Protein AF-A0A4T0BLE4-F1 (afdb_monomer)

Secondary structure (DSSP, 8-state):
-HHHHHHHHHHHTT-GGGHHHHHHHHHHHHHHHTSHHHHHHHHHH-HHHH-SS-----HHHHHHHHHTHHHHHHHHHHH---HHHHH-HHHHHHHHHHHHHHHHHHHHHHHTT----HHHHHHHHHHHHTS---------

Organism: Aureobasidium pullulans (NCBI:txid5580)

pLDDT: mean 75.65, std 11.47, range [34.31, 89.31]

Radius of gyration: 25.59 Å; Cα contacts (8 Å, |Δi|>4): 72; chains: 1; bounding box: 54×40×66 Å

Solvent-accessible surface area (backbone atoms only — not comparable to full-atom values): 8422 Å² total; per-residue (Å²): 126,67,64,65,51,53,45,50,55,58,55,55,67,69,49,82,92,48,62,87,53,40,60,61,52,38,51,50,50,42,63,51,44,70,36,69,70,46,32,62,54,39,35,76,69,38,64,61,60,66,43,95,78,54,90,65,88,50,69,59,61,43,48,43,52,61,77,41,39,70,61,42,53,56,52,54,59,69,70,56,80,50,76,65,63,70,70,33,69,66,49,51,49,51,52,49,53,52,50,52,52,50,50,52,50,52,49,49,44,73,73,53,84,57,88,62,54,83,61,60,52,49,52,53,53,50,56,66,67,70,51,84,70,76,81,76,80,87,75,132

Mean predicted aligned error: 15.64 Å

Sequence (140 aa):
MQHHVCESLWTTLEDEDNEANHHDLAQTLISIIKQEDAFVLARLVIPKLRMKEPEVQNPFKQEIITQTMAQRTQALALETSQQSDFDNHLYRQEKEVFSESEMYRASLLLFRSAAFDGVEEQEILQWLANRPRKPTDKSR

Foldseek 3Di:
DLLVLLLVLVVVLVDPVPVVCNQVSLVVSLVQCVDLVSVVSSCVNDVQLQDPDRDDDRPSVVVSNVSCVVSSVVVVVVVPDDPVVCVDPVVVVVVVVVVVVVVVVLVCCVVDDDPDDPVNVVVSVVVVVPDPDDPPPPDD

Structure (mmCIF, N/CA/C/O backbone):
data_AF-A0A4T0BLE4-F1
#
_entry.id   AF-A0A4T0BLE4-F1
#
loop_
_atom_site.group_PDB
_atom_site.id
_atom_site.type_symbol
_atom_site.label_atom_id
_atom_site.label_alt_id
_atom_site.label_comp_id
_atom_site.label_asym_id
_atom_site.label_entity_id
_atom_site.label_seq_id
_atom_site.pdbx_PDB_ins_code
_atom_site.Cartn_x
_atom_site.Cartn_y
_atom_site.Cartn_z
_atom_site.occupancy
_atom_site.B_iso_or_equiv
_atom_site.auth_seq_id
_atom_site.auth_comp_id
_atom_site.auth_asym_id
_atom_site.auth_atom_id
_atom_site.pdbx_PDB_model_num
ATOM 1 N N . MET A 1 1 ? -3.845 -13.600 -6.527 1.00 48.59 1 MET A N 1
ATOM 2 C CA . MET A 1 1 ? -3.075 -14.106 -7.689 1.00 48.59 1 MET A CA 1
ATOM 3 C C . MET A 1 1 ? -2.159 -13.039 -8.301 1.00 48.59 1 MET A C 1
ATOM 5 O O . MET A 1 1 ? -1.069 -13.392 -8.711 1.00 48.59 1 MET A O 1
ATOM 9 N N . GLN A 1 2 ? -2.528 -11.749 -8.310 1.00 54.75 2 GLN A N 1
ATOM 10 C CA . GLN A 1 2 ? -1.728 -10.683 -8.946 1.00 54.75 2 GLN A CA 1
ATOM 11 C C . GLN A 1 2 ? -0.460 -10.244 -8.172 1.00 54.75 2 GLN A C 1
ATOM 13 O O . GLN A 1 2 ? 0.516 -9.851 -8.798 1.00 54.75 2 GLN A O 1
ATOM 18 N N . HIS A 1 3 ? -0.417 -10.367 -6.837 1.00 56.66 3 HIS A N 1
ATOM 19 C CA . HIS A 1 3 ? 0.733 -9.918 -6.024 1.00 56.66 3 HIS A CA 1
ATOM 20 C C . HIS A 1 3 ? 2.056 -10.629 -6.346 1.00 56.66 3 HIS A C 1
ATOM 22 O O . HIS A 1 3 ? 3.071 -9.965 -6.538 1.00 56.66 3 HIS A O 1
ATOM 28 N N . HIS A 1 4 ? 2.031 -11.961 -6.465 1.00 64.12 4 HIS A N 1
ATOM 29 C CA . HIS A 1 4 ? 3.220 -12.751 -6.809 1.00 64.12 4 HIS A CA 1
ATOM 30 C C . HIS A 1 4 ? 3.762 -12.426 -8.203 1.00 64.12 4 HIS A C 1
ATOM 32 O O . HIS A 1 4 ? 4.958 -12.548 -8.439 1.00 64.12 4 HIS A O 1
ATOM 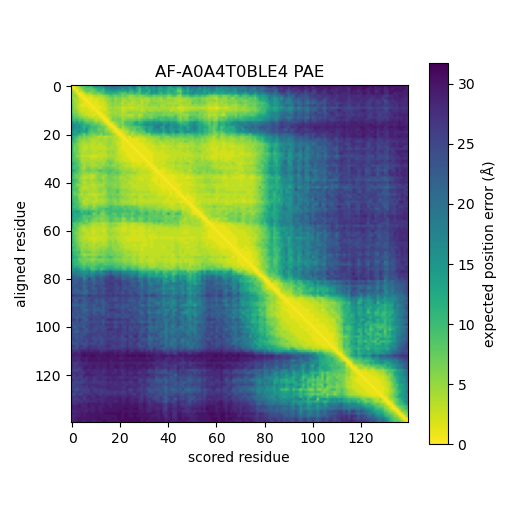38 N N . VAL A 1 5 ? 2.893 -11.988 -9.118 1.00 75.50 5 VAL A N 1
ATOM 39 C CA . VAL A 1 5 ? 3.282 -11.648 -10.488 1.00 75.50 5 VAL A CA 1
ATOM 40 C C . VAL A 1 5 ? 4.069 -10.339 -10.504 1.00 75.50 5 VAL A C 1
ATOM 42 O O . VAL A 1 5 ? 5.125 -10.287 -11.118 1.00 75.50 5 VAL A O 1
ATOM 45 N N . CYS A 1 6 ? 3.623 -9.305 -9.786 1.00 76.31 6 CYS A N 1
ATOM 46 C CA . CYS A 1 6 ? 4.330 -8.019 -9.753 1.00 76.31 6 CYS A CA 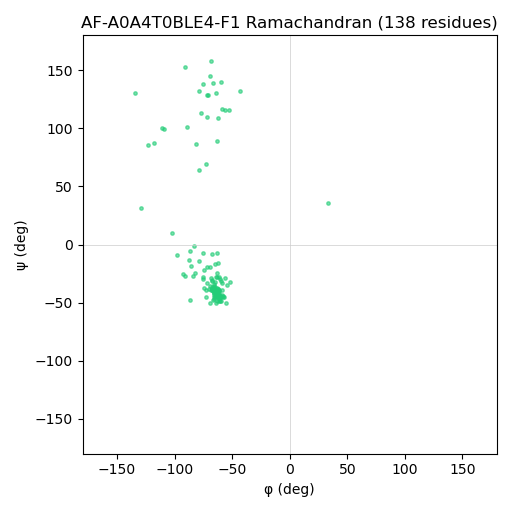1
ATOM 47 C C . CYS A 1 6 ? 5.709 -8.117 -9.086 1.00 76.31 6 CYS A C 1
ATOM 49 O O . CYS A 1 6 ? 6.668 -7.537 -9.587 1.00 76.31 6 CYS A O 1
ATOM 51 N N . GLU A 1 7 ? 5.813 -8.852 -7.977 1.00 79.88 7 GLU A N 1
ATOM 52 C CA . GLU A 1 7 ? 7.090 -9.073 -7.290 1.00 79.88 7 GLU A CA 1
ATOM 53 C C . GLU A 1 7 ? 8.051 -9.893 -8.157 1.00 79.88 7 GLU A C 1
ATOM 55 O O . GLU A 1 7 ? 9.190 -9.478 -8.353 1.00 79.88 7 GLU A O 1
ATOM 60 N N . SER A 1 8 ? 7.572 -10.992 -8.752 1.00 81.31 8 SER A N 1
ATOM 61 C CA . SER A 1 8 ? 8.383 -11.828 -9.640 1.00 81.31 8 SER A CA 1
ATOM 62 C C . SER A 1 8 ? 8.847 -11.070 -10.880 1.00 81.31 8 SER A C 1
ATOM 64 O O . SER A 1 8 ? 10.012 -11.159 -11.236 1.00 81.31 8 SER A O 1
ATOM 66 N N . LEU A 1 9 ? 7.972 -10.302 -11.536 1.00 81.94 9 LEU A N 1
ATOM 67 C CA . LEU A 1 9 ? 8.361 -9.500 -12.700 1.00 81.94 9 LEU A CA 1
ATOM 68 C C . LEU A 1 9 ? 9.390 -8.431 -12.318 1.00 81.94 9 LEU A C 1
ATOM 70 O O . LEU A 1 9 ? 10.319 -8.163 -13.075 1.00 81.94 9 LEU A O 1
ATOM 74 N N . TRP A 1 10 ? 9.250 -7.831 -11.134 1.00 84.12 10 TRP A N 1
ATOM 75 C CA . TRP A 1 10 ? 10.196 -6.836 -10.644 1.00 84.12 10 TRP A CA 1
ATOM 76 C C . TRP A 1 10 ? 11.572 -7.430 -10.330 1.00 84.12 10 TRP A C 1
ATOM 78 O O . TRP A 1 10 ? 12.577 -6.771 -10.598 1.00 84.12 10 TRP A O 1
ATOM 88 N N . THR A 1 11 ? 11.648 -8.637 -9.767 1.00 83.88 11 THR A N 1
ATOM 89 C CA . THR A 1 11 ? 12.927 -9.305 -9.478 1.00 83.88 11 THR A CA 1
ATOM 90 C C . THR A 1 11 ? 13.586 -9.853 -10.738 1.00 83.88 11 THR A C 1
ATOM 92 O O . THR A 1 11 ? 14.792 -9.703 -10.882 1.00 83.88 11 THR A O 1
ATOM 95 N N . THR A 1 12 ? 12.820 -10.385 -11.698 1.00 83.06 12 THR A N 1
ATOM 96 C CA . THR A 1 12 ? 13.366 -10.857 -12.985 1.00 83.06 12 THR A CA 1
ATOM 97 C C . THR A 1 12 ? 14.061 -9.742 -13.764 1.00 83.06 12 THR A C 1
ATOM 99 O O . THR A 1 12 ? 15.058 -9.994 -14.422 1.00 83.06 12 THR A O 1
ATOM 102 N N . LEU A 1 13 ? 13.608 -8.493 -13.630 1.00 80.06 13 LEU A N 1
ATOM 103 C CA . LEU A 1 13 ? 14.276 -7.342 -14.245 1.00 80.06 13 LEU A CA 1
ATOM 104 C C . LEU A 1 13 ? 15.662 -7.025 -13.645 1.00 80.06 13 LEU A C 1
ATOM 106 O O . LEU A 1 13 ? 16.325 -6.136 -14.164 1.00 80.06 13 LEU A O 1
ATOM 110 N N . GLU A 1 14 ? 16.090 -7.667 -12.550 1.00 79.38 14 GLU A N 1
ATOM 111 C CA . GLU A 1 14 ? 17.453 -7.533 -11.992 1.00 79.38 14 GLU A CA 1
ATOM 112 C C . GLU A 1 14 ? 18.455 -8.510 -12.613 1.00 79.38 14 GLU A C 1
ATOM 114 O O . GLU A 1 14 ? 19.652 -8.336 -12.414 1.00 79.38 14 GLU A O 1
ATOM 119 N N . ASP A 1 15 ? 17.977 -9.515 -13.347 1.00 76.94 15 ASP A N 1
ATOM 120 C CA . ASP A 1 15 ? 18.793 -10.619 -13.840 1.00 76.94 15 ASP A CA 1
ATOM 121 C C . ASP A 1 15 ? 19.402 -10.278 -15.211 1.00 76.94 15 ASP A C 1
ATOM 123 O O . ASP A 1 15 ? 18.722 -10.315 -16.235 1.00 76.94 15 ASP A O 1
ATOM 127 N N . GLU A 1 16 ? 20.680 -9.889 -15.244 1.00 66.19 16 GLU A N 1
ATOM 128 C CA . GLU A 1 16 ? 21.367 -9.358 -16.440 1.00 66.19 16 GLU A CA 1
ATOM 129 C C . GLU A 1 16 ? 21.450 -10.359 -17.614 1.00 66.19 16 GLU A C 1
ATOM 131 O O . GLU A 1 16 ? 21.645 -9.957 -18.759 1.00 66.19 16 GLU A O 1
ATOM 136 N N . ASP A 1 17 ? 21.218 -11.651 -17.372 1.00 66.06 17 ASP A N 1
ATOM 137 C CA . ASP A 1 17 ? 21.336 -12.708 -18.384 1.00 66.06 17 ASP A CA 1
ATOM 138 C C . ASP A 1 17 ? 20.169 -12.749 -19.405 1.00 66.06 17 ASP A C 1
ATOM 140 O O . ASP A 1 17 ? 20.237 -13.491 -20.388 1.00 66.06 17 ASP A O 1
ATOM 144 N N . ASN A 1 18 ? 19.094 -11.961 -19.219 1.00 65.88 18 ASN A N 1
ATOM 145 C CA . ASN A 1 18 ? 17.853 -12.037 -20.018 1.00 65.88 18 ASN A CA 1
ATOM 146 C C . ASN A 1 18 ? 17.354 -10.696 -20.608 1.00 65.88 18 ASN A C 1
ATOM 148 O O . ASN A 1 18 ? 16.153 -10.510 -20.843 1.00 65.88 18 ASN A O 1
ATOM 152 N N . GLU A 1 19 ? 18.267 -9.776 -20.938 1.00 64.69 19 GLU A N 1
ATOM 153 C CA . GLU A 1 19 ? 17.940 -8.420 -21.425 1.00 64.69 19 GLU A CA 1
ATOM 154 C C . GLU A 1 19 ? 16.960 -8.361 -22.610 1.00 64.69 19 GLU A C 1
ATOM 156 O O . GLU A 1 19 ? 16.148 -7.437 -22.690 1.00 64.69 19 GLU A O 1
ATOM 161 N N . ALA A 1 20 ? 16.973 -9.354 -23.507 1.00 67.31 20 ALA A N 1
ATOM 162 C CA . ALA A 1 20 ? 16.100 -9.383 -24.685 1.00 67.31 20 ALA A CA 1
ATOM 163 C C . ALA A 1 20 ? 14.598 -9.393 -24.335 1.00 67.31 20 ALA A C 1
ATOM 165 O O . ALA A 1 20 ? 13.795 -8.845 -25.086 1.00 67.31 20 ALA A O 1
ATOM 166 N N . ASN A 1 21 ? 14.221 -9.963 -23.186 1.00 78.12 21 ASN A N 1
ATOM 167 C CA . ASN A 1 21 ? 12.826 -10.039 -22.741 1.00 78.12 21 ASN A CA 1
ATOM 168 C C . ASN A 1 21 ? 12.459 -8.933 -21.736 1.00 78.12 21 ASN A C 1
ATOM 170 O O . ASN A 1 21 ? 11.285 -8.760 -21.407 1.00 78.12 21 ASN A O 1
ATOM 174 N N . HIS A 1 22 ? 13.434 -8.166 -21.237 1.00 82.06 22 HIS A N 1
ATOM 175 C CA . HIS A 1 22 ? 13.199 -7.157 -20.200 1.00 82.06 22 HIS A CA 1
ATOM 176 C C . HIS A 1 22 ? 12.304 -6.015 -20.665 1.00 82.06 22 HIS A C 1
ATOM 178 O O . HIS A 1 22 ? 11.518 -5.500 -19.871 1.00 82.06 22 HIS A O 1
ATOM 184 N N . HIS A 1 23 ? 12.368 -5.652 -21.946 1.00 82.38 23 HIS A N 1
ATOM 185 C CA . HIS A 1 23 ? 11.498 -4.618 -22.494 1.00 82.38 23 HIS A CA 1
ATOM 186 C C . HIS A 1 23 ? 10.020 -5.036 -22.444 1.00 82.38 23 HIS A C 1
ATOM 188 O O . HIS A 1 23 ? 9.194 -4.308 -21.892 1.00 82.38 23 HIS A O 1
ATOM 194 N N . ASP A 1 24 ? 9.691 -6.235 -22.927 1.00 84.88 24 ASP A N 1
ATOM 195 C CA . ASP A 1 24 ? 8.315 -6.745 -22.941 1.00 84.88 24 ASP A CA 1
ATOM 196 C C . ASP A 1 24 ? 7.774 -6.971 -21.523 1.00 84.88 24 ASP A C 1
ATOM 198 O O . ASP A 1 24 ? 6.614 -6.662 -21.229 1.00 84.88 24 ASP A O 1
ATOM 202 N N . LEU A 1 25 ? 8.624 -7.449 -20.606 1.00 84.50 25 LEU A N 1
ATOM 203 C CA . LEU A 1 25 ? 8.273 -7.608 -19.193 1.00 84.50 25 LEU A CA 1
ATOM 204 C C . LEU A 1 25 ? 8.022 -6.255 -18.518 1.00 84.50 25 LEU A C 1
ATOM 206 O O . LEU A 1 25 ? 7.046 -6.117 -17.777 1.00 84.50 25 LEU A O 1
ATOM 210 N N . ALA A 1 26 ? 8.845 -5.243 -18.804 1.00 84.94 26 ALA A N 1
ATOM 211 C CA . ALA A 1 26 ? 8.650 -3.893 -18.291 1.00 84.94 26 ALA A CA 1
ATOM 212 C C . ALA A 1 26 ? 7.355 -3.271 -18.824 1.00 84.94 26 ALA A C 1
ATOM 214 O O . ALA A 1 26 ? 6.573 -2.745 -18.033 1.00 84.94 26 ALA A O 1
ATOM 215 N N . GLN A 1 27 ? 7.062 -3.396 -20.123 1.00 87.88 27 GLN A N 1
ATOM 216 C CA . GLN A 1 27 ? 5.801 -2.908 -20.697 1.00 87.88 27 GLN A CA 1
ATOM 217 C C . GLN A 1 27 ? 4.585 -3.631 -20.112 1.00 87.88 27 GLN A C 1
ATOM 219 O O . GLN A 1 27 ? 3.582 -2.995 -19.773 1.00 87.88 27 GLN A O 1
ATOM 224 N N . THR A 1 28 ? 4.684 -4.947 -19.919 1.00 86.44 28 THR A N 1
ATOM 225 C CA . THR A 1 28 ? 3.631 -5.739 -19.272 1.00 86.44 2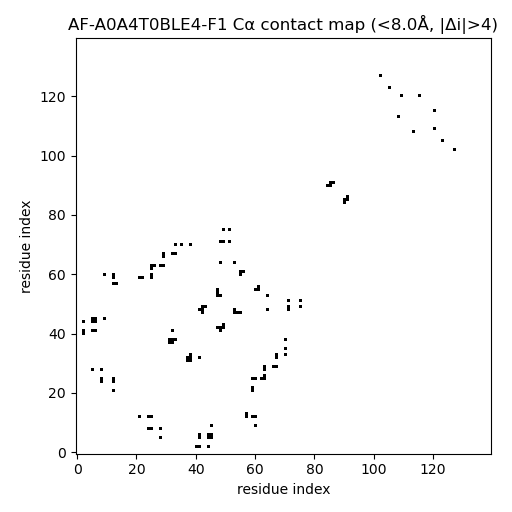8 THR A CA 1
ATOM 226 C C . THR A 1 28 ? 3.388 -5.240 -17.852 1.00 86.44 28 THR A C 1
ATOM 228 O O . THR A 1 28 ? 2.250 -4.946 -17.481 1.00 86.44 28 THR A O 1
ATOM 231 N N . LEU A 1 29 ? 4.454 -5.055 -17.074 1.00 85.75 29 LEU A N 1
ATOM 232 C CA . LEU A 1 29 ? 4.363 -4.564 -15.707 1.00 85.75 29 LEU A CA 1
ATOM 233 C C . LEU A 1 29 ? 3.793 -3.136 -15.653 1.00 85.75 29 LEU A C 1
ATOM 235 O O . LEU A 1 29 ? 2.914 -2.863 -14.840 1.00 85.75 29 LEU A O 1
ATOM 239 N N . ILE A 1 30 ? 4.193 -2.248 -16.567 1.00 88.88 30 ILE A N 1
ATOM 240 C CA . ILE A 1 30 ? 3.623 -0.898 -16.705 1.00 88.88 30 ILE A CA 1
ATOM 241 C C . ILE A 1 30 ? 2.124 -0.967 -17.002 1.00 88.88 30 ILE A C 1
ATOM 243 O O . ILE A 1 30 ? 1.348 -0.237 -16.390 1.00 88.88 30 ILE A O 1
ATOM 247 N N . SER A 1 31 ? 1.700 -1.835 -17.921 1.00 88.19 31 SER A N 1
ATOM 248 C CA . SER A 1 31 ? 0.287 -1.961 -18.296 1.00 88.19 31 SER A CA 1
ATOM 249 C C . SER A 1 31 ? -0.591 -2.402 -17.121 1.00 88.19 31 SER A C 1
ATOM 251 O O . SER A 1 31 ? -1.681 -1.863 -16.934 1.00 88.19 31 SER A O 1
ATOM 253 N N . ILE A 1 32 ? -0.081 -3.314 -16.285 1.00 85.81 32 ILE A N 1
ATOM 254 C CA . ILE A 1 32 ? -0.758 -3.791 -15.076 1.00 85.81 32 ILE A CA 1
ATOM 255 C C . ILE A 1 32 ? -0.811 -2.668 -14.039 1.00 85.81 32 ILE A C 1
ATOM 257 O O . ILE A 1 32 ? -1.876 -2.347 -13.522 1.00 85.81 32 ILE A O 1
ATOM 261 N N . ILE A 1 33 ? 0.328 -2.033 -13.761 1.00 87.31 33 ILE A N 1
ATOM 262 C CA . ILE A 1 33 ? 0.462 -1.025 -12.704 1.00 87.31 33 ILE A CA 1
ATOM 263 C C . ILE A 1 33 ? -0.245 0.294 -13.072 1.00 87.31 33 ILE A C 1
ATOM 265 O O . ILE A 1 33 ? -0.599 1.065 -12.187 1.00 87.31 33 ILE A O 1
ATOM 269 N N . LYS A 1 34 ? -0.538 0.554 -14.352 1.00 85.44 34 LYS A N 1
ATOM 270 C CA . LYS A 1 34 ? -1.366 1.698 -14.781 1.00 85.44 34 LYS A CA 1
ATOM 271 C C . LYS A 1 34 ? -2.825 1.622 -14.308 1.00 85.44 34 LYS A C 1
ATOM 273 O O . LYS A 1 34 ? -3.509 2.643 -14.311 1.00 85.44 34 LYS A O 1
ATOM 278 N N . GLN A 1 35 ? -3.308 0.457 -13.876 1.00 86.31 35 GLN A N 1
ATOM 279 C CA . GLN A 1 35 ? -4.611 0.342 -13.219 1.00 86.31 35 GLN A CA 1
ATOM 280 C C . GLN A 1 35 ? -4.500 0.780 -11.752 1.00 86.31 35 GLN A C 1
ATOM 282 O O . GLN A 1 35 ? -3.593 0.347 -11.046 1.00 86.31 35 GLN A O 1
ATOM 287 N N . GLU A 1 36 ? -5.414 1.632 -11.281 1.00 81.44 36 GLU A N 1
ATOM 288 C CA . GLU A 1 36 ? -5.334 2.252 -9.947 1.00 81.44 36 GLU A CA 1
ATOM 289 C C . GLU A 1 36 ? -5.332 1.215 -8.810 1.00 81.44 36 GLU A C 1
ATOM 291 O O . GLU A 1 36 ? -4.445 1.236 -7.954 1.00 81.44 36 GLU A O 1
ATOM 296 N N . ASP A 1 37 ? -6.232 0.230 -8.861 1.00 83.38 37 ASP A N 1
ATOM 297 C CA . ASP A 1 37 ? -6.286 -0.852 -7.869 1.00 83.38 37 ASP A CA 1
ATOM 298 C C . ASP A 1 37 ? -5.007 -1.701 -7.882 1.00 83.38 37 ASP A C 1
ATOM 300 O O . ASP A 1 37 ? -4.420 -2.006 -6.840 1.00 83.38 37 ASP A O 1
ATOM 304 N N . ALA A 1 38 ? -4.517 -2.042 -9.077 1.00 85.00 38 ALA A N 1
ATOM 305 C CA . ALA A 1 38 ? -3.294 -2.819 -9.236 1.00 85.00 38 ALA A CA 1
ATOM 306 C C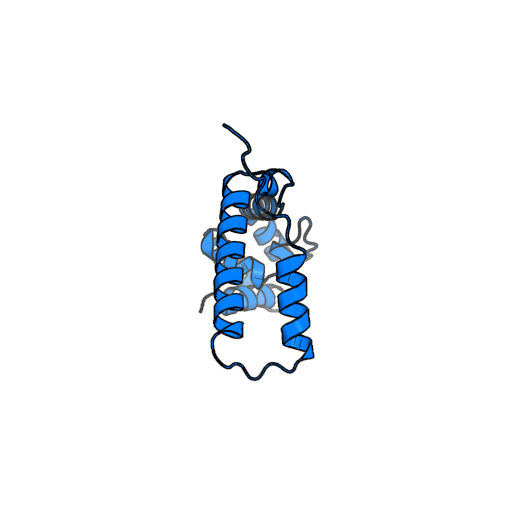 . ALA A 1 38 ? -2.061 -2.045 -8.747 1.00 85.00 38 ALA A C 1
ATOM 308 O O . ALA A 1 38 ? -1.156 -2.644 -8.168 1.00 85.00 38 ALA A O 1
ATOM 309 N N . PHE A 1 39 ? -2.039 -0.719 -8.911 1.00 86.38 39 PHE A N 1
ATOM 310 C CA . PHE A 1 39 ? -0.993 0.155 -8.386 1.00 86.38 39 PHE A CA 1
ATOM 311 C C . PHE A 1 39 ? -0.936 0.119 -6.852 1.00 86.38 39 PHE A C 1
ATOM 313 O O . PHE A 1 39 ? 0.144 0.008 -6.261 1.00 86.38 39 PHE A O 1
ATOM 320 N N . VAL A 1 40 ? -2.096 0.188 -6.187 1.00 83.81 40 VAL A N 1
ATOM 321 C CA . VAL A 1 40 ? -2.196 0.089 -4.720 1.00 83.81 40 VAL A CA 1
ATOM 322 C C . VAL A 1 40 ? -1.691 -1.268 -4.232 1.00 83.81 40 VAL A C 1
ATOM 324 O O . VAL A 1 40 ? -0.969 -1.337 -3.243 1.00 83.81 40 VAL A O 1
ATOM 327 N N . LEU A 1 41 ? -1.989 -2.351 -4.943 1.00 84.75 41 LEU A N 1
ATOM 328 C CA . LEU A 1 41 ? -1.488 -3.677 -4.580 1.00 84.75 41 LEU A CA 1
ATOM 329 C C . LEU A 1 41 ? 0.012 -3.835 -4.871 1.00 84.75 41 LEU A C 1
ATOM 331 O O . LEU A 1 41 ? 0.742 -4.413 -4.063 1.00 84.75 41 LEU A O 1
ATOM 335 N N . ALA A 1 42 ? 0.494 -3.291 -5.990 1.00 86.00 42 ALA A N 1
ATOM 336 C CA . ALA A 1 42 ? 1.893 -3.363 -6.399 1.00 86.00 42 ALA A CA 1
ATOM 337 C C . ALA A 1 42 ? 2.816 -2.596 -5.444 1.00 86.00 42 ALA A C 1
ATOM 339 O O . ALA A 1 42 ? 3.904 -3.079 -5.131 1.00 86.00 42 ALA A O 1
ATOM 340 N N . ARG A 1 43 ? 2.391 -1.439 -4.912 1.00 86.56 43 ARG A N 1
ATOM 341 C CA . ARG A 1 43 ? 3.223 -0.674 -3.965 1.00 86.56 43 ARG A CA 1
ATOM 342 C C . ARG A 1 43 ? 3.481 -1.427 -2.658 1.00 86.56 43 ARG A C 1
ATOM 344 O O . ARG A 1 43 ? 4.505 -1.193 -2.019 1.00 86.56 43 ARG A O 1
ATOM 351 N N . LEU A 1 44 ? 2.576 -2.323 -2.251 1.00 83.44 44 LEU A N 1
ATOM 352 C CA . LEU A 1 44 ? 2.752 -3.124 -1.036 1.00 83.44 44 LEU A CA 1
ATOM 353 C C . LEU A 1 44 ? 3.946 -4.072 -1.181 1.00 83.44 44 LEU A C 1
ATOM 355 O O . LEU A 1 44 ? 4.749 -4.188 -0.256 1.00 83.44 44 LEU A O 1
ATOM 359 N N . VAL A 1 45 ? 4.097 -4.674 -2.363 1.00 84.62 45 VAL A N 1
ATOM 360 C CA . VAL A 1 45 ? 5.137 -5.670 -2.660 1.00 84.62 45 VAL A CA 1
ATOM 361 C C . VAL A 1 45 ? 6.414 -5.073 -3.258 1.00 84.62 45 VAL A C 1
ATOM 363 O O . VAL A 1 45 ? 7.482 -5.630 -3.051 1.00 84.62 45 VAL A O 1
ATOM 366 N N . ILE A 1 46 ? 6.351 -3.917 -3.931 1.00 86.75 46 ILE A N 1
ATOM 367 C CA . ILE A 1 46 ? 7.522 -3.229 -4.503 1.00 86.75 46 ILE A CA 1
ATOM 368 C C . ILE A 1 46 ? 7.805 -1.947 -3.700 1.00 86.75 46 ILE A C 1
ATOM 370 O O . ILE A 1 46 ? 7.183 -0.907 -3.948 1.00 86.75 46 ILE A O 1
ATOM 374 N N . PRO A 1 47 ? 8.775 -1.955 -2.760 1.00 83.94 47 PRO A N 1
ATOM 375 C CA . PRO A 1 47 ? 9.065 -0.802 -1.903 1.00 83.94 47 PRO A CA 1
ATOM 376 C C . PRO A 1 47 ? 9.451 0.460 -2.679 1.00 83.94 47 PRO A C 1
ATOM 378 O O . PRO A 1 47 ? 9.098 1.567 -2.280 1.00 83.94 47 PRO A O 1
ATOM 381 N N . LYS A 1 48 ? 10.124 0.307 -3.826 1.00 86.06 48 LYS A N 1
ATOM 382 C CA . LYS A 1 48 ? 10.556 1.430 -4.673 1.00 86.06 48 LYS A CA 1
ATOM 383 C C . LYS A 1 48 ? 9.380 2.244 -5.2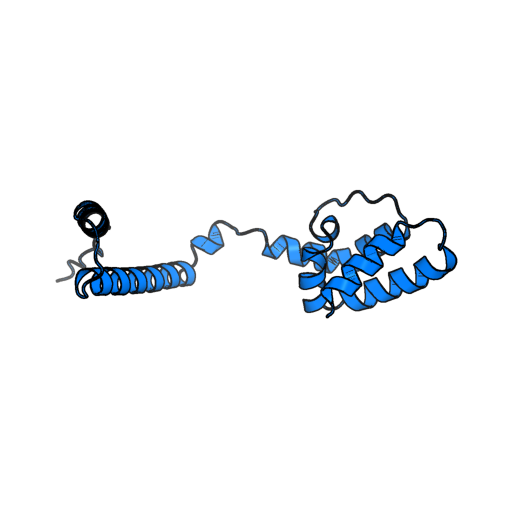30 1.00 86.06 48 LYS A C 1
ATOM 385 O O . LYS A 1 48 ? 9.543 3.431 -5.480 1.00 86.06 48 LYS A O 1
ATOM 390 N N . LEU A 1 49 ? 8.181 1.671 -5.353 1.00 84.75 49 LEU A N 1
ATOM 391 C CA . LEU A 1 49 ? 7.000 2.431 -5.781 1.00 84.75 49 LEU A CA 1
ATOM 392 C C . LEU A 1 49 ? 6.449 3.347 -4.676 1.00 84.75 49 LEU A C 1
ATOM 394 O O . LEU A 1 49 ? 5.793 4.336 -4.994 1.00 84.75 49 LEU A O 1
ATOM 398 N N . ARG A 1 50 ? 6.749 3.062 -3.400 1.00 83.19 50 ARG A N 1
ATOM 399 C CA . ARG A 1 50 ? 6.335 3.873 -2.238 1.00 83.19 50 ARG A CA 1
ATOM 400 C C . ARG A 1 50 ? 7.259 5.053 -1.958 1.00 83.19 50 ARG A C 1
ATOM 402 O O . ARG A 1 50 ? 6.840 6.039 -1.367 1.00 83.19 50 ARG A O 1
ATOM 409 N N . MET A 1 51 ? 8.532 4.954 -2.332 1.00 81.25 51 MET A N 1
ATOM 410 C CA . MET A 1 51 ? 9.511 6.001 -2.028 1.00 81.25 51 MET A CA 1
ATOM 411 C C . MET A 1 51 ? 9.216 7.254 -2.848 1.00 81.25 51 MET A C 1
ATOM 413 O O . MET A 1 51 ? 8.822 7.138 -4.001 1.00 81.25 51 MET A O 1
ATOM 417 N N . LYS A 1 52 ? 9.446 8.450 -2.296 1.00 73.94 52 LYS A N 1
ATOM 418 C CA . LYS A 1 52 ? 9.357 9.709 -3.057 1.00 73.94 52 LYS A CA 1
ATOM 419 C C . LYS A 1 52 ? 10.450 9.777 -4.130 1.00 73.94 52 LYS A C 1
ATOM 421 O O . LYS A 1 52 ? 10.165 10.060 -5.292 1.00 73.94 52 LYS A O 1
ATOM 426 N N . GLU A 1 53 ? 11.663 9.390 -3.748 1.00 78.69 53 GLU A N 1
ATOM 427 C CA . GLU A 1 53 ? 12.859 9.349 -4.593 1.00 78.69 53 GLU A CA 1
ATOM 428 C C . GLU A 1 53 ? 13.430 7.922 -4.601 1.00 78.69 53 GLU A C 1
ATOM 430 O O . GLU A 1 53 ? 14.251 7.560 -3.758 1.00 78.69 53 GLU A O 1
ATOM 435 N N . PRO A 1 54 ? 12.931 7.044 -5.483 1.00 80.94 54 PRO A N 1
ATOM 436 C CA . PRO A 1 54 ? 13.431 5.687 -5.578 1.00 80.94 54 PRO A CA 1
ATOM 437 C C . PRO A 1 54 ? 14.759 5.663 -6.325 1.00 80.94 54 PRO A C 1
ATOM 439 O O . PRO A 1 54 ? 14.812 5.874 -7.533 1.00 80.94 54 PRO A O 1
ATOM 442 N N . GLU A 1 55 ? 15.830 5.326 -5.617 1.00 81.88 55 GLU A N 1
ATOM 443 C CA . GLU A 1 55 ? 17.106 5.013 -6.257 1.00 81.88 55 GLU A CA 1
ATOM 444 C C . GLU A 1 55 ? 17.015 3.658 -6.953 1.00 81.88 55 GLU A C 1
ATOM 446 O O . GLU A 1 55 ? 16.930 2.616 -6.292 1.00 81.88 55 GLU A O 1
ATOM 451 N N . VAL A 1 56 ? 17.011 3.660 -8.283 1.00 83.31 56 VAL A N 1
ATOM 452 C CA . VAL A 1 56 ? 17.087 2.439 -9.084 1.00 83.31 56 VAL A CA 1
ATOM 453 C C . VAL A 1 56 ? 18.090 2.635 -10.209 1.00 83.31 56 VAL A C 1
ATOM 455 O O . VAL A 1 56 ? 18.042 3.645 -10.902 1.00 83.31 56 VAL A O 1
ATOM 458 N N . GLN A 1 57 ? 19.006 1.680 -10.365 1.00 82.38 57 GLN A N 1
ATOM 459 C CA . GLN A 1 57 ? 20.084 1.734 -11.360 1.00 82.38 57 GLN A CA 1
ATOM 460 C C . GLN A 1 57 ? 19.689 1.076 -12.689 1.00 82.38 57 GLN A C 1
ATOM 462 O O . GLN A 1 57 ? 20.182 1.465 -13.740 1.00 82.38 57 GLN A O 1
ATOM 467 N N . ASN A 1 58 ? 18.765 0.112 -12.651 1.00 84.56 58 ASN A N 1
ATOM 468 C CA . ASN A 1 58 ? 18.305 -0.601 -13.837 1.00 84.56 58 ASN A CA 1
ATOM 469 C C . ASN A 1 58 ? 17.413 0.297 -14.730 1.00 84.56 58 ASN A C 1
ATOM 471 O O . ASN A 1 58 ? 16.428 0.852 -14.222 1.00 84.56 58 ASN A O 1
ATOM 475 N N . PRO A 1 59 ? 17.699 0.407 -16.042 1.00 85.12 59 PRO A N 1
ATOM 476 C CA . PRO A 1 59 ? 16.998 1.323 -16.945 1.00 85.12 59 PRO A CA 1
ATOM 477 C C . PRO A 1 59 ? 15.516 0.969 -17.139 1.00 85.12 59 PRO A C 1
ATOM 479 O O . PRO A 1 59 ? 14.672 1.862 -17.188 1.00 85.12 59 PRO A O 1
ATOM 482 N N . PHE A 1 60 ? 15.158 -0.317 -17.160 1.00 86.69 60 PHE A N 1
ATOM 483 C CA . PHE A 1 60 ? 13.766 -0.759 -17.306 1.00 86.69 60 PHE A CA 1
ATOM 484 C C . PHE A 1 60 ? 12.942 -0.452 -16.055 1.00 86.69 60 PHE A C 1
ATOM 486 O O . PHE A 1 60 ? 11.795 -0.010 -16.128 1.00 86.69 60 PHE A O 1
ATOM 493 N N . LYS A 1 61 ? 13.542 -0.614 -14.873 1.00 88.00 61 LYS A N 1
ATOM 494 C CA . LYS A 1 61 ? 12.903 -0.217 -13.614 1.00 88.00 61 LYS A CA 1
ATOM 495 C C . LYS A 1 61 ? 12.751 1.299 -13.499 1.00 88.00 61 LYS A C 1
ATOM 497 O O . LYS A 1 61 ? 11.728 1.763 -12.992 1.00 88.00 61 LYS A O 1
ATOM 502 N N . GLN A 1 62 ? 13.726 2.072 -13.984 1.00 87.88 62 GLN A N 1
ATOM 503 C CA . GLN A 1 62 ? 13.597 3.528 -14.100 1.00 87.88 62 GLN A CA 1
ATOM 504 C C . GLN A 1 62 ? 12.454 3.919 -15.043 1.00 87.88 62 GLN A C 1
ATOM 506 O O . GLN A 1 62 ? 11.698 4.842 -14.732 1.00 87.88 62 GLN A O 1
ATOM 511 N N . GLU A 1 63 ? 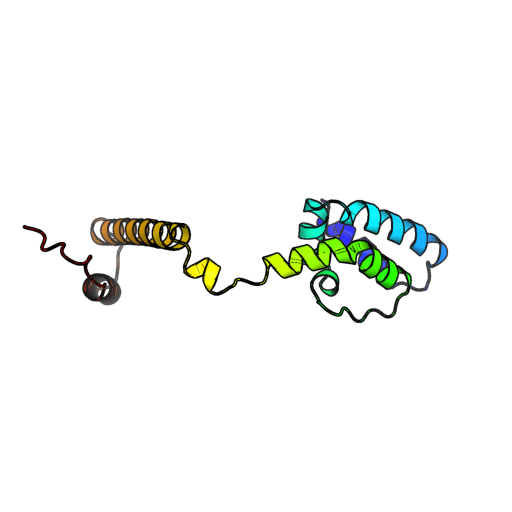12.275 3.198 -16.151 1.00 88.38 63 GLU A N 1
ATOM 512 C CA . GLU A 1 63 ? 11.149 3.409 -17.061 1.00 88.38 63 GLU A CA 1
ATOM 513 C C . GLU A 1 63 ? 9.806 3.167 -16.355 1.00 88.38 63 GLU A C 1
ATOM 515 O O . GLU A 1 63 ? 8.931 4.035 -16.388 1.00 88.38 63 GLU A O 1
ATOM 520 N N . ILE A 1 64 ? 9.663 2.048 -15.634 1.00 88.94 64 ILE A N 1
ATOM 521 C CA . ILE A 1 64 ? 8.456 1.737 -14.848 1.00 88.94 64 ILE A CA 1
ATOM 522 C C . ILE A 1 64 ? 8.159 2.849 -13.831 1.00 88.94 64 ILE A C 1
ATOM 524 O O . ILE A 1 64 ? 7.020 3.303 -13.707 1.00 88.94 64 ILE A O 1
ATOM 528 N N . ILE A 1 65 ? 9.179 3.321 -13.114 1.00 89.12 65 ILE A N 1
ATOM 529 C CA . ILE A 1 65 ? 9.053 4.386 -12.109 1.00 89.12 65 ILE A CA 1
ATOM 530 C C . ILE A 1 65 ? 8.623 5.711 -12.741 1.00 89.12 65 ILE A C 1
ATOM 532 O O . ILE A 1 65 ? 7.784 6.416 -12.174 1.00 89.12 65 ILE A O 1
ATOM 536 N N . THR A 1 66 ? 9.184 6.042 -13.903 1.00 88.56 66 THR A N 1
ATOM 537 C CA . THR A 1 66 ? 8.859 7.261 -14.654 1.00 88.56 66 THR A CA 1
ATOM 538 C C . THR A 1 66 ? 7.422 7.213 -15.168 1.00 88.56 66 THR A C 1
ATOM 540 O O . THR A 1 66 ? 6.651 8.146 -14.950 1.00 88.56 66 THR A O 1
ATOM 543 N N . GLN A 1 67 ? 7.017 6.100 -15.784 1.00 89.31 67 GLN A N 1
ATOM 544 C CA . GLN A 1 67 ? 5.675 5.950 -16.353 1.00 89.31 67 GLN A CA 1
ATOM 545 C C . GLN A 1 67 ? 4.560 5.863 -15.298 1.00 89.31 67 GLN A C 1
ATOM 547 O O . GLN A 1 67 ? 3.400 6.118 -15.618 1.00 89.31 67 GLN A O 1
ATOM 552 N N . THR A 1 68 ? 4.894 5.544 -14.046 1.00 87.75 68 THR A N 1
ATOM 553 C CA . THR A 1 68 ? 3.943 5.461 -12.921 1.00 87.75 68 THR A CA 1
ATOM 554 C C . THR A 1 68 ? 3.997 6.680 -11.994 1.00 87.75 68 THR A C 1
ATOM 556 O O . THR A 1 68 ? 3.370 6.696 -10.933 1.00 87.75 68 THR A O 1
ATOM 559 N N . MET A 1 69 ? 4.715 7.739 -12.387 1.00 87.38 69 MET A N 1
ATOM 560 C CA . MET A 1 69 ? 4.937 8.920 -11.549 1.00 87.38 69 MET A CA 1
ATOM 561 C C . MET A 1 69 ? 3.635 9.606 -11.117 1.00 87.38 69 MET A C 1
ATOM 563 O O . MET A 1 69 ? 3.493 9.930 -9.943 1.00 87.38 69 MET A O 1
ATOM 567 N N . ALA A 1 70 ? 2.662 9.775 -12.019 1.00 85.31 70 ALA A N 1
ATOM 568 C CA . ALA A 1 70 ? 1.390 10.427 -11.693 1.00 85.31 70 ALA A CA 1
ATOM 569 C C . ALA A 1 70 ? 0.619 9.684 -10.585 1.00 85.31 70 ALA A C 1
ATOM 571 O O . ALA A 1 70 ? 0.158 10.295 -9.621 1.00 85.31 70 ALA A O 1
ATOM 572 N N . GLN A 1 71 ? 0.553 8.354 -10.684 1.00 86.50 71 GLN A N 1
ATOM 573 C CA . GLN A 1 71 ? -0.114 7.499 -9.700 1.00 86.50 71 GLN A CA 1
ATOM 574 C C . GLN A 1 71 ? 0.631 7.517 -8.363 1.00 86.50 71 GLN A C 1
ATOM 576 O O . GLN A 1 71 ? 0.005 7.584 -7.309 1.00 86.50 71 GLN A O 1
ATOM 581 N N . ARG A 1 72 ? 1.972 7.537 -8.400 1.00 86.56 72 ARG A N 1
ATOM 582 C CA . ARG A 1 72 ? 2.826 7.710 -7.213 1.00 86.56 72 ARG A CA 1
ATOM 583 C C . ARG A 1 72 ? 2.597 9.056 -6.528 1.00 86.56 72 ARG A C 1
ATOM 585 O O . ARG A 1 72 ? 2.526 9.111 -5.306 1.00 86.56 72 ARG A O 1
ATOM 592 N N . THR A 1 73 ? 2.451 10.141 -7.283 1.00 82.12 73 THR A N 1
ATOM 593 C CA . THR A 1 73 ? 2.174 11.468 -6.716 1.00 82.12 73 THR A CA 1
ATOM 594 C C . THR A 1 73 ? 0.800 11.519 -6.048 1.00 82.12 73 THR A C 1
ATOM 596 O O . THR A 1 73 ? 0.697 11.994 -4.920 1.00 82.12 73 THR A O 1
ATOM 599 N N . GLN A 1 74 ? -0.237 10.985 -6.697 1.00 81.75 74 GLN A N 1
ATOM 600 C CA . GLN A 1 74 ? -1.589 10.914 -6.133 1.00 81.75 74 GLN A CA 1
ATOM 601 C C . GLN A 1 74 ? -1.632 10.042 -4.869 1.00 81.75 74 GLN A C 1
ATOM 603 O O . GLN A 1 74 ? -2.209 10.423 -3.855 1.00 81.75 74 GLN A O 1
ATOM 608 N N . ALA A 1 75 ? -0.962 8.894 -4.915 1.00 79.81 75 ALA A N 1
ATOM 609 C CA . ALA A 1 75 ? -0.790 7.980 -3.798 1.00 79.81 75 ALA A CA 1
ATOM 610 C C . ALA A 1 75 ? -0.167 8.638 -2.561 1.00 79.81 75 ALA A C 1
ATOM 612 O O . ALA A 1 75 ? -0.699 8.512 -1.463 1.00 79.81 75 ALA A O 1
ATOM 613 N N . LEU A 1 76 ? 0.945 9.350 -2.750 1.00 74.31 76 LEU A N 1
ATOM 614 C CA . LEU A 1 76 ? 1.658 10.026 -1.668 1.00 74.31 76 LEU A CA 1
ATOM 615 C C . LEU A 1 76 ? 0.855 11.195 -1.083 1.00 74.31 76 LEU A C 1
ATOM 617 O O . LEU A 1 76 ? 0.968 11.467 0.107 1.00 74.31 76 LEU A O 1
ATOM 621 N N . ALA A 1 77 ? 0.026 11.862 -1.892 1.00 68.94 77 ALA A N 1
ATOM 622 C CA . ALA A 1 77 ? -0.870 12.914 -1.414 1.00 68.94 77 ALA A CA 1
ATOM 623 C C . ALA A 1 77 ? -1.980 12.376 -0.490 1.00 68.94 77 ALA A C 1
ATOM 625 O O . ALA A 1 77 ? -2.400 13.074 0.428 1.00 68.94 77 ALA A O 1
ATOM 626 N N . LEU A 1 78 ? -2.435 11.135 -0.703 1.00 63.59 78 LEU A N 1
ATOM 627 C CA . LEU A 1 78 ? -3.403 10.466 0.177 1.00 63.59 78 LEU A CA 1
ATOM 628 C C . LEU A 1 78 ? -2.767 9.980 1.491 1.00 63.59 78 LEU A C 1
ATOM 630 O O . LEU A 1 78 ? -3.444 9.907 2.510 1.00 63.59 78 LEU A O 1
ATOM 634 N N . GLU A 1 79 ? -1.474 9.647 1.476 1.00 62.09 79 GLU A N 1
ATOM 635 C CA . GLU A 1 79 ? -0.740 9.165 2.657 1.00 62.09 79 GLU A CA 1
ATOM 636 C C . GLU A 1 79 ? -0.327 10.300 3.612 1.00 62.09 79 GLU A C 1
ATOM 638 O O . GLU A 1 79 ? 0.014 10.051 4.770 1.00 62.09 79 GLU A O 1
ATOM 643 N N . THR A 1 80 ? -0.392 11.559 3.173 1.00 61.22 80 THR A N 1
ATOM 644 C CA . THR A 1 80 ? -0.219 12.712 4.059 1.00 61.22 80 THR A CA 1
ATOM 645 C C . THR A 1 80 ? -1.520 13.022 4.789 1.00 61.22 80 THR A C 1
ATOM 647 O O . THR A 1 80 ? -2.285 13.870 4.341 1.00 61.22 80 THR A O 1
ATOM 650 N N . SER A 1 81 ? -1.762 12.368 5.929 1.00 58.81 81 SER A N 1
ATOM 651 C CA . SER A 1 81 ? -2.785 12.833 6.873 1.00 58.81 81 SER A CA 1
ATOM 652 C C . SER A 1 81 ? -2.441 14.254 7.315 1.00 58.81 81 SER A C 1
ATOM 654 O O . SER A 1 81 ? -1.394 14.490 7.924 1.00 58.81 81 SER A O 1
ATOM 656 N N . GLN A 1 82 ? -3.300 15.213 6.989 1.00 63.62 82 GLN A N 1
ATOM 657 C CA . GLN A 1 82 ? -3.152 16.593 7.429 1.00 63.62 82 GLN A CA 1
ATOM 658 C C . GLN A 1 82 ? -3.891 16.786 8.751 1.00 63.62 82 GLN A C 1
ATOM 660 O O . GLN A 1 82 ? -4.873 16.110 9.046 1.00 63.62 82 GLN A O 1
ATOM 665 N N . GLN A 1 83 ? -3.444 17.738 9.571 1.00 60.56 83 GLN A N 1
ATOM 666 C CA . GLN A 1 83 ? -4.101 18.038 10.847 1.00 60.56 83 GLN A CA 1
ATOM 667 C C . GLN A 1 83 ? -5.593 18.395 10.667 1.00 60.56 83 GLN A C 1
ATOM 669 O O . GLN A 1 83 ? -6.415 18.058 11.515 1.00 60.56 83 GLN A O 1
ATOM 674 N N . SER A 1 84 ? -5.953 18.965 9.512 1.00 65.62 84 SER A N 1
ATOM 675 C CA . SER A 1 84 ? -7.335 19.244 9.108 1.00 65.62 84 SER A CA 1
ATOM 676 C C . SER A 1 84 ? -8.224 18.004 8.991 1.00 65.62 84 SER A C 1
ATOM 678 O O . SER A 1 84 ? -9.433 18.111 9.194 1.00 65.62 84 SER A O 1
ATOM 680 N N . ASP A 1 85 ? -7.653 16.833 8.700 1.00 60.44 85 ASP A N 1
ATOM 681 C CA . ASP A 1 85 ? -8.408 15.579 8.595 1.00 60.44 85 ASP A CA 1
ATOM 682 C C . ASP A 1 85 ? -8.947 15.150 9.969 1.00 60.44 85 ASP A C 1
ATOM 684 O O . ASP A 1 85 ? -10.028 14.571 10.071 1.00 60.44 85 ASP A O 1
ATOM 688 N N . PHE A 1 86 ? -8.237 15.523 11.040 1.00 62.62 86 PHE A N 1
ATOM 689 C CA . PHE A 1 86 ? -8.623 15.282 12.432 1.00 62.62 86 PHE A CA 1
ATOM 690 C C . PHE A 1 86 ? -9.554 16.366 13.002 1.00 62.62 86 PHE A C 1
ATOM 692 O O . PHE A 1 86 ? -10.246 16.132 13.996 1.00 62.62 86 PHE A O 1
ATOM 699 N N . ASP A 1 87 ? -9.605 17.540 12.368 1.00 65.38 87 ASP A N 1
ATOM 700 C CA . ASP A 1 87 ? -10.522 18.629 12.720 1.00 65.38 87 ASP A CA 1
ATOM 701 C C . ASP A 1 87 ? -11.892 18.511 12.032 1.00 65.38 87 ASP A C 1
ATOM 703 O O . ASP A 1 87 ? -12.818 19.267 12.344 1.00 65.38 87 ASP A O 1
ATOM 707 N N . ASN A 1 88 ? -12.059 17.533 11.137 1.00 76.88 88 ASN A N 1
ATOM 708 C CA . ASN A 1 88 ? -13.320 17.274 10.460 1.00 76.88 88 ASN A CA 1
ATOM 709 C C . ASN A 1 88 ? -14.413 16.836 11.456 1.00 76.88 88 ASN A C 1
ATOM 711 O O . ASN A 1 88 ? -14.237 15.914 12.256 1.00 76.88 88 ASN A O 1
ATOM 715 N N . HIS A 1 89 ? -15.587 17.466 11.373 1.00 76.31 89 HIS A N 1
ATOM 716 C CA . HIS A 1 89 ? -16.760 17.105 12.172 1.00 76.31 89 HIS A CA 1
ATOM 717 C C . HIS A 1 89 ? -17.149 15.621 12.040 1.00 76.31 89 HIS A C 1
ATOM 719 O O . HIS A 1 89 ? -17.546 15.016 13.033 1.00 76.31 89 HIS A O 1
ATOM 725 N N . LEU A 1 90 ? -16.975 15.023 10.854 1.00 77.25 90 LEU A N 1
ATOM 726 C CA . LEU A 1 90 ? -17.247 13.600 10.622 1.00 77.25 90 LEU A CA 1
ATOM 727 C C . LEU A 1 90 ? -16.285 12.701 11.402 1.00 77.25 90 LEU A C 1
ATOM 729 O O . LEU A 1 90 ? -16.716 11.718 11.994 1.00 77.25 90 LEU A O 1
ATOM 733 N N . TYR A 1 91 ? -15.005 13.072 11.473 1.00 75.31 91 TYR A N 1
ATOM 734 C CA . TYR A 1 91 ? -14.008 12.337 12.252 1.00 75.31 91 TYR A CA 1
ATOM 735 C C . TYR A 1 91 ? -14.317 12.396 13.755 1.00 75.31 91 TYR A C 1
ATOM 737 O O . TYR A 1 91 ? -14.220 11.392 14.462 1.00 75.31 91 TYR A O 1
ATOM 745 N N . ARG A 1 92 ? -14.768 13.554 14.261 1.00 79.06 92 ARG A N 1
ATOM 746 C CA . ARG A 1 92 ? -15.222 13.674 15.658 1.00 79.06 92 ARG A CA 1
ATOM 747 C C . ARG A 1 92 ? -16.439 12.793 15.939 1.00 79.06 92 ARG A C 1
ATOM 749 O O . ARG A 1 92 ? -16.443 12.092 16.947 1.00 79.06 92 ARG A O 1
ATOM 756 N N . GLN A 1 93 ? -17.425 12.784 15.042 1.00 81.00 93 GLN A N 1
ATOM 757 C CA . GLN A 1 93 ? -18.604 11.920 15.166 1.00 81.00 93 GLN A CA 1
ATOM 758 C C . GLN A 1 93 ? -18.235 10.433 15.134 1.00 81.00 93 GLN A C 1
ATOM 760 O O . GLN A 1 93 ? -18.711 9.669 15.969 1.00 81.00 93 GLN A O 1
ATOM 765 N N . GLU A 1 94 ? -17.341 10.019 14.236 1.00 82.31 94 GLU A N 1
ATOM 766 C CA . GLU A 1 94 ? -16.834 8.646 14.190 1.00 82.31 94 GLU A CA 1
ATOM 767 C C . GLU A 1 94 ? -16.168 8.251 15.517 1.00 82.31 94 GLU A C 1
ATOM 769 O O . GLU A 1 94 ? -16.445 7.180 16.061 1.00 82.31 94 GLU A O 1
ATOM 774 N N . LYS A 1 95 ? -15.340 9.131 16.096 1.00 83.69 95 LYS A N 1
ATOM 775 C CA . LYS A 1 95 ? -14.707 8.888 17.402 1.00 83.69 95 LYS A CA 1
ATOM 776 C C . LYS A 1 95 ? -15.705 8.817 18.549 1.00 83.69 95 LYS A C 1
ATOM 778 O O . LYS A 1 95 ? -15.513 8.011 19.462 1.00 83.69 95 LYS A O 1
ATOM 783 N N . GLU A 1 96 ? -16.754 9.629 18.518 1.00 83.44 96 GLU A N 1
ATOM 784 C CA . GLU A 1 96 ? -17.834 9.556 19.500 1.00 83.44 96 GLU A CA 1
ATOM 785 C C . GLU A 1 96 ? -18.558 8.210 19.425 1.00 83.44 96 GLU A C 1
ATOM 787 O O . GLU A 1 96 ? -18.664 7.538 20.452 1.00 83.44 96 GLU A O 1
ATOM 792 N N . VAL A 1 97 ? -18.950 7.773 18.223 1.00 83.75 97 VAL A N 1
ATOM 793 C CA . VAL A 1 97 ? -19.616 6.479 17.993 1.00 83.75 97 VAL A CA 1
ATOM 794 C C . VAL A 1 97 ? -18.719 5.314 18.401 1.00 83.75 97 VAL A C 1
ATOM 796 O O . VAL A 1 97 ? -19.155 4.418 19.127 1.00 83.75 97 VAL A O 1
ATOM 799 N N . PHE A 1 98 ? -17.449 5.325 17.992 1.00 84.25 98 PHE A N 1
ATOM 800 C CA . PHE A 1 98 ? -16.483 4.300 18.384 1.00 84.25 98 PHE A CA 1
ATOM 801 C C . PHE A 1 98 ? -16.353 4.220 19.908 1.00 84.25 98 PHE A C 1
ATOM 803 O O . PHE A 1 98 ? -16.400 3.144 20.498 1.00 84.25 98 PHE A O 1
ATOM 810 N N . SER A 1 99 ? -16.253 5.371 20.570 1.00 81.94 99 SER A N 1
ATOM 811 C CA . SER A 1 99 ? -16.121 5.411 22.020 1.00 81.94 99 SER A CA 1
ATOM 812 C C . SER A 1 99 ? -17.393 4.973 22.752 1.00 81.94 99 SER A C 1
ATOM 814 O O . SER A 1 99 ? -17.298 4.331 23.794 1.00 81.94 99 SER A O 1
ATOM 816 N N . GLU A 1 100 ? -18.577 5.291 22.232 1.00 82.69 100 GLU A N 1
ATOM 817 C CA . GLU A 1 100 ? -19.849 4.795 22.768 1.00 82.69 100 GLU A CA 1
ATOM 818 C C . GLU A 1 100 ? -19.966 3.272 22.634 1.00 82.69 100 GLU A C 1
ATOM 820 O O . GLU A 1 100 ? -20.350 2.592 23.587 1.00 82.69 100 GLU A O 1
ATOM 825 N N . SER A 1 101 ? -19.521 2.733 21.499 1.00 82.44 101 SER A N 1
ATOM 826 C CA . SER A 1 101 ? -19.440 1.291 21.247 1.00 82.44 101 SER A CA 1
ATOM 827 C C . SER A 1 101 ? -18.512 0.594 22.248 1.00 82.44 101 SER A C 1
ATOM 829 O O . SER A 1 101 ? -18.868 -0.437 22.820 1.00 82.44 101 SER A O 1
ATOM 831 N N . GLU A 1 102 ? -17.347 1.187 22.518 1.00 81.62 102 GLU A N 1
ATOM 832 C CA 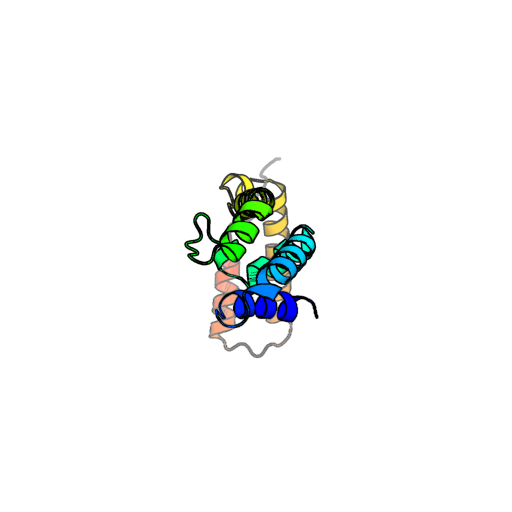. GLU A 1 102 ? -16.388 0.676 23.500 1.00 81.62 102 GLU A CA 1
ATOM 833 C C . GLU A 1 102 ? -16.928 0.743 24.933 1.00 81.62 102 GLU A C 1
ATOM 835 O O . GLU A 1 102 ? -16.728 -0.196 25.700 1.00 81.62 102 GLU A O 1
ATOM 840 N N . MET A 1 103 ? -17.674 1.795 25.295 1.00 76.12 103 MET A N 1
ATOM 841 C CA . MET A 1 103 ? -18.355 1.860 26.596 1.00 76.12 103 MET A CA 1
ATOM 842 C C . MET A 1 103 ? -19.415 0.771 26.732 1.00 76.12 103 MET A C 1
ATOM 844 O O . MET A 1 103 ? -19.505 0.129 27.776 1.00 76.12 103 MET A O 1
ATOM 848 N N . TYR A 1 104 ? -20.207 0.542 25.684 1.00 78.25 104 TYR A N 1
ATOM 849 C CA . TYR A 1 104 ? -21.197 -0.526 25.686 1.00 78.25 104 TYR A CA 1
ATOM 850 C C . TYR A 1 104 ? -20.520 -1.890 25.855 1.00 78.25 104 TYR A C 1
ATOM 852 O O . TYR A 1 104 ? -20.917 -2.669 26.721 1.00 78.25 104 TYR A O 1
ATOM 860 N N . ARG A 1 105 ? -19.427 -2.140 25.125 1.00 80.12 105 ARG A N 1
ATOM 861 C CA . ARG A 1 105 ? -18.616 -3.356 25.260 1.00 80.12 105 ARG A CA 1
ATOM 862 C C . ARG A 1 105 ? -18.040 -3.519 26.668 1.00 80.12 105 ARG A C 1
ATOM 864 O O . ARG A 1 105 ? -18.211 -4.581 27.256 1.00 80.12 105 ARG A O 1
ATOM 871 N N . ALA A 1 106 ? -17.424 -2.478 27.230 1.00 77.31 106 ALA A N 1
ATOM 872 C CA . ALA A 1 106 ? -16.887 -2.494 28.591 1.00 77.31 106 ALA A CA 1
ATOM 873 C C . ALA A 1 106 ? -17.990 -2.734 29.634 1.00 77.31 106 ALA A C 1
ATOM 875 O O . ALA A 1 106 ? -17.821 -3.546 30.537 1.00 77.31 106 ALA A O 1
ATOM 876 N N . SER A 1 107 ? -19.156 -2.100 29.474 1.00 73.44 107 SER A N 1
ATOM 877 C CA . SER A 1 107 ? -20.298 -2.319 30.363 1.00 73.44 107 SER A CA 1
ATOM 878 C C . SER A 1 107 ? -20.810 -3.759 30.282 1.00 73.44 107 SER A C 1
ATOM 880 O O . SER A 1 107 ? -21.027 -4.386 31.312 1.00 73.44 107 SER A O 1
ATOM 882 N N . LEU A 1 108 ? -20.926 -4.337 29.082 1.00 71.38 108 LEU A N 1
ATOM 883 C CA . LEU A 1 108 ? -21.324 -5.733 28.912 1.00 71.38 108 LEU A CA 1
ATOM 884 C C . LEU A 1 108 ? -20.316 -6.698 29.534 1.00 71.38 108 LEU A C 1
ATOM 886 O O . LEU A 1 108 ? -20.732 -7.680 30.140 1.00 71.38 108 LEU A O 1
ATOM 890 N N . LEU A 1 109 ? -19.020 -6.417 29.398 1.00 69.94 109 LEU A N 1
ATOM 891 C CA . LEU A 1 109 ? -17.955 -7.212 30.004 1.00 69.94 109 LEU A CA 1
ATOM 892 C C . LEU A 1 109 ? -18.031 -7.184 31.537 1.00 69.94 109 LEU A C 1
ATOM 894 O O . LEU A 1 109 ? -17.946 -8.239 32.161 1.00 69.94 109 LEU A O 1
ATOM 898 N N . LEU A 1 110 ? -18.280 -6.016 32.135 1.00 67.12 110 LEU A N 1
ATOM 899 C CA . LEU A 1 110 ? -18.482 -5.880 33.581 1.00 67.12 110 LEU A CA 1
ATOM 900 C C . LEU A 1 110 ? -19.778 -6.560 34.066 1.00 67.12 110 LEU A C 1
ATOM 902 O O . LEU A 1 110 ? -19.796 -7.178 35.125 1.00 67.12 110 LEU A O 1
ATOM 906 N N . PHE A 1 111 ? -20.874 -6.477 33.302 1.00 66.25 111 PHE A N 1
ATOM 907 C CA . PHE A 1 111 ? -22.175 -7.038 33.698 1.00 66.25 111 PHE A CA 1
ATOM 908 C C . PHE A 1 111 ? -22.331 -8.543 33.411 1.00 66.25 111 PHE A C 1
ATOM 910 O O . PHE A 1 111 ? -23.149 -9.203 34.056 1.00 66.25 111 PHE A O 1
ATOM 917 N N . ARG A 1 112 ? -21.588 -9.111 32.453 1.00 55.03 112 ARG A N 1
ATOM 918 C CA . ARG A 1 112 ? -21.604 -10.548 32.130 1.00 55.03 112 ARG A CA 1
ATOM 919 C C . ARG A 1 112 ? -20.238 -11.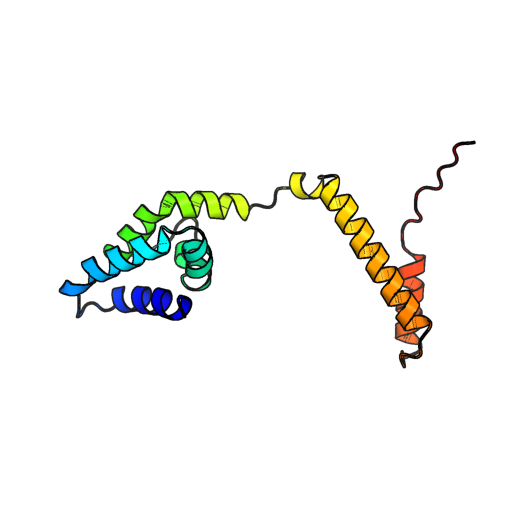186 32.367 1.00 55.03 112 ARG A C 1
ATOM 921 O O . ARG A 1 112 ? -19.470 -11.329 31.428 1.00 55.03 112 ARG A O 1
ATOM 928 N N . SER A 1 113 ? -20.012 -11.628 33.605 1.00 57.09 113 SER A N 1
ATOM 929 C CA . SER A 1 113 ? -19.164 -12.762 34.031 1.00 57.09 113 SER A CA 1
ATOM 930 C C . SER A 1 113 ? -17.895 -13.088 33.218 1.00 57.09 113 SER A C 1
ATOM 932 O O . SER A 1 113 ? -17.550 -14.264 33.066 1.00 57.09 113 SER A O 1
ATOM 934 N N . ALA A 1 114 ? -17.182 -12.104 32.684 1.00 56.16 114 ALA A N 1
ATOM 935 C CA . ALA A 1 114 ? -15.786 -12.318 32.359 1.00 56.16 114 ALA A CA 1
ATOM 936 C C . ALA A 1 114 ? -15.060 -12.411 33.704 1.00 56.16 114 ALA A C 1
ATOM 938 O O . ALA A 1 114 ? -15.297 -11.596 34.595 1.00 56.16 114 ALA A O 1
ATOM 939 N N . ALA A 1 115 ? -14.263 -13.463 33.890 1.00 61.09 115 ALA A N 1
ATOM 940 C CA . ALA A 1 115 ? -13.456 -13.645 35.089 1.00 61.09 115 ALA A CA 1
ATOM 941 C C . ALA A 1 115 ? -12.288 -12.652 35.048 1.00 61.09 115 ALA A C 1
ATOM 943 O O . ALA A 1 115 ? -11.152 -13.046 34.812 1.00 61.09 115 ALA A O 1
ATOM 944 N N . PHE A 1 116 ? -12.601 -11.367 35.190 1.00 60.69 116 PHE A N 1
ATOM 945 C CA . PHE A 1 116 ? -11.605 -10.347 35.450 1.00 60.69 116 PHE A CA 1
ATOM 946 C C . PHE A 1 116 ? -11.023 -10.609 36.829 1.00 60.69 116 PHE A C 1
ATOM 948 O O . PHE A 1 116 ? -11.748 -10.971 37.766 1.00 60.69 116 PHE A O 1
ATOM 955 N N . ASP A 1 117 ? -9.714 -10.446 36.959 1.00 65.50 117 ASP A N 1
ATOM 956 C CA . ASP A 1 117 ? -9.161 -10.284 38.290 1.00 65.50 117 ASP A CA 1
ATOM 957 C C . ASP A 1 117 ? -9.621 -8.927 38.869 1.00 65.50 117 ASP A C 1
ATOM 959 O O . ASP A 1 117 ? -10.041 -8.012 38.154 1.00 65.50 117 ASP A O 1
ATOM 963 N N . GLY A 1 118 ? -9.603 -8.786 40.196 1.00 67.25 118 GLY A N 1
ATOM 964 C CA . GLY A 1 118 ? -10.065 -7.552 40.845 1.00 67.25 118 GLY A CA 1
ATOM 965 C C . GLY A 1 118 ? -9.242 -6.303 40.488 1.00 67.25 118 GLY A C 1
ATOM 966 O O . GLY A 1 118 ? -9.625 -5.205 40.886 1.00 67.25 118 GLY A O 1
ATOM 967 N N . VAL A 1 119 ? -8.120 -6.455 39.773 1.00 73.44 119 VAL A N 1
ATOM 968 C CA . VAL A 1 119 ? -7.265 -5.359 39.304 1.00 73.44 119 VAL A CA 1
ATOM 969 C C . VAL A 1 119 ? -7.777 -4.850 37.955 1.00 73.44 119 VAL A C 1
ATOM 971 O O . VAL A 1 119 ? -8.007 -3.650 37.815 1.00 73.44 119 VAL A O 1
ATOM 974 N N . GLU A 1 120 ? -8.066 -5.746 37.010 1.00 68.88 120 GLU A N 1
ATOM 975 C CA . GLU A 1 120 ? -8.653 -5.426 35.702 1.00 68.88 120 GLU A CA 1
ATOM 976 C C . GLU A 1 120 ? -10.016 -4.725 35.847 1.00 68.88 120 GLU A C 1
ATOM 978 O O . GLU A 1 120 ? -10.306 -3.750 35.150 1.00 68.88 120 GLU A O 1
ATOM 983 N N . GLU A 1 121 ? -10.842 -5.153 36.808 1.00 73.38 121 GLU A N 1
ATOM 984 C CA . GLU A 1 121 ? -12.118 -4.490 37.106 1.00 73.38 121 GLU A CA 1
ATOM 985 C C . GLU A 1 121 ? -11.915 -3.043 37.599 1.00 73.38 121 GLU A C 1
ATOM 987 O O . GLU A 1 121 ? -12.616 -2.123 37.162 1.00 73.38 121 GLU A O 1
ATOM 992 N N . GLN A 1 122 ? -10.927 -2.810 38.471 1.00 75.56 122 GLN A N 1
ATOM 993 C CA . GLN A 1 122 ? -10.607 -1.470 38.974 1.00 75.56 122 GLN A CA 1
ATOM 994 C C . GLN A 1 122 ? -10.058 -0.555 37.880 1.00 75.56 122 GLN A C 1
ATOM 996 O O . GLN A 1 122 ? -10.437 0.617 37.831 1.00 75.56 122 GLN A O 1
ATOM 1001 N N . GLU A 1 123 ? -9.223 -1.075 36.982 1.00 76.88 123 GLU A N 1
ATOM 1002 C CA . GLU A 1 123 ? -8.694 -0.315 35.848 1.00 76.88 123 GLU A CA 1
ATOM 1003 C C . GLU A 1 123 ? -9.813 0.145 34.907 1.00 76.88 123 GLU A C 1
ATOM 1005 O O . GLU A 1 123 ? -9.857 1.318 34.520 1.00 76.88 123 GLU A O 1
ATOM 1010 N N . ILE A 1 124 ? -10.774 -0.733 34.600 1.00 72.75 124 ILE A N 1
ATOM 1011 C CA . ILE A 1 124 ? -11.930 -0.390 33.761 1.00 72.75 124 ILE A CA 1
ATOM 1012 C C . ILE A 1 124 ? -12.806 0.663 34.455 1.00 72.75 124 ILE A C 1
ATOM 1014 O O . ILE A 1 124 ? -13.202 1.651 33.829 1.00 72.75 124 ILE A O 1
ATOM 1018 N N . LEU A 1 125 ? -13.091 0.503 35.752 1.00 76.94 125 LEU A N 1
ATOM 1019 C CA . LEU A 1 125 ? -13.879 1.475 36.519 1.00 76.94 125 LEU A CA 1
ATOM 1020 C C . LEU A 1 125 ? -13.191 2.844 36.600 1.00 76.94 125 LEU A C 1
ATOM 1022 O O . LEU A 1 125 ? -13.843 3.880 36.449 1.00 76.94 125 LEU A O 1
ATOM 1026 N N . GLN A 1 126 ? -11.874 2.864 36.798 1.00 79.69 126 GLN A N 1
ATOM 1027 C CA . GLN A 1 126 ? -11.091 4.093 36.860 1.00 79.69 126 GLN A CA 1
ATOM 1028 C C . GLN A 1 126 ? -11.020 4.786 35.494 1.00 79.69 126 GLN A C 1
ATOM 1030 O O . GLN A 1 126 ? -11.152 6.011 35.412 1.00 79.69 126 GLN A O 1
ATOM 1035 N N . TRP A 1 127 ? -10.889 4.018 34.412 1.00 77.25 127 TRP A N 1
ATOM 1036 C CA . TRP A 1 127 ? -10.954 4.538 33.048 1.00 77.25 127 TRP A CA 1
ATOM 1037 C C . TRP A 1 127 ? -12.323 5.162 32.734 1.00 77.25 127 TRP A C 1
ATOM 1039 O O . TRP A 1 127 ? -12.382 6.280 32.215 1.00 77.25 127 TRP A O 1
ATOM 1049 N N . LEU A 1 128 ? -13.423 4.507 33.128 1.00 76.69 128 LEU A N 1
ATOM 1050 C CA . LEU A 1 128 ? -14.781 5.052 32.998 1.00 76.69 128 LEU A CA 1
ATOM 1051 C C . LEU A 1 128 ? -14.973 6.344 33.812 1.00 76.69 128 LEU A C 1
ATOM 1053 O O . LEU A 1 128 ? -15.632 7.276 33.347 1.00 76.69 128 LEU A O 1
ATOM 1057 N N . ALA A 1 129 ? -14.389 6.425 35.011 1.00 78.19 129 ALA A N 1
ATOM 1058 C CA . ALA A 1 129 ? -14.511 7.584 35.896 1.00 78.19 129 ALA A CA 1
ATOM 1059 C C . ALA A 1 129 ? -13.733 8.819 35.408 1.00 78.19 129 ALA A C 1
ATOM 1061 O O . ALA A 1 129 ? -14.186 9.947 35.613 1.00 78.19 129 ALA A O 1
ATOM 1062 N N . ASN A 1 130 ? -12.589 8.617 34.748 1.00 78.19 130 ASN A N 1
ATOM 1063 C CA . ASN A 1 130 ? -11.692 9.691 34.306 1.00 78.19 130 ASN A CA 1
ATOM 1064 C C . ASN A 1 130 ? -12.098 10.345 32.976 1.00 78.19 130 ASN A C 1
ATOM 1066 O O . ASN A 1 130 ? -11.428 11.273 32.514 1.00 78.19 130 ASN A O 1
ATOM 1070 N N . ARG A 1 131 ? -13.183 9.896 32.335 1.00 62.97 131 ARG A N 1
ATOM 1071 C CA . ARG A 1 131 ? -13.605 10.472 31.058 1.00 62.97 131 ARG A CA 1
ATOM 1072 C C . ARG A 1 131 ? -14.258 11.850 31.260 1.00 62.97 131 ARG A C 1
ATOM 1074 O O . ARG A 1 131 ? -15.099 12.001 32.152 1.00 62.97 131 ARG A O 1
ATOM 1081 N N . PRO A 1 132 ? -13.956 12.851 30.406 1.00 61.97 132 PRO A N 1
ATOM 1082 C CA . PRO A 1 132 ? -14.705 14.101 30.388 1.00 61.97 132 PRO A CA 1
ATOM 1083 C C . PRO A 1 132 ? -16.189 13.798 30.173 1.00 61.97 132 PRO A C 1
ATOM 1085 O O . PRO A 1 132 ? -16.594 13.251 29.144 1.00 61.97 132 PRO A O 1
ATOM 1088 N N . ARG A 1 133 ? -17.004 14.122 31.181 1.00 61.31 133 ARG A N 1
ATOM 1089 C CA . ARG A 1 133 ? -18.462 14.047 31.071 1.00 61.31 133 ARG A CA 1
ATOM 1090 C C . ARG A 1 133 ? -18.883 14.982 29.944 1.00 61.31 133 ARG A C 1
ATOM 1092 O O . ARG A 1 133 ? -18.322 16.074 29.831 1.00 61.31 133 ARG A O 1
ATOM 1099 N N . LYS A 1 134 ? -19.861 14.561 29.128 1.00 57.72 134 LYS A N 1
ATOM 1100 C CA . LYS A 1 134 ? -20.503 15.453 28.148 1.00 57.72 134 LYS A CA 1
ATOM 1101 C C . LYS A 1 134 ? -20.764 16.796 28.848 1.00 57.72 134 LYS A C 1
ATOM 1103 O O . LYS A 1 134 ? -21.244 16.754 29.988 1.00 57.72 134 LYS A O 1
A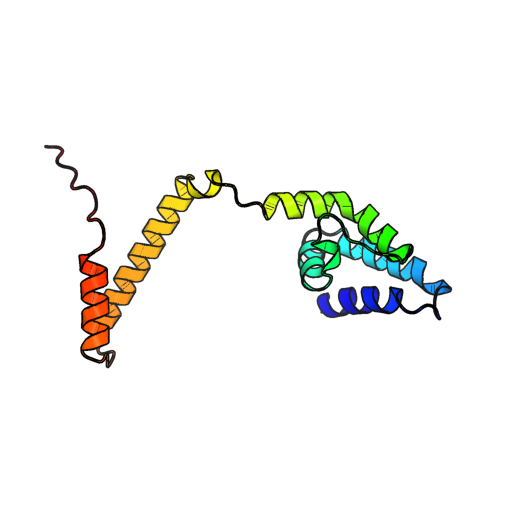TOM 1108 N N . PRO A 1 135 ? -20.415 17.948 28.243 1.00 49.19 135 PRO A N 1
ATOM 1109 C CA . PRO A 1 135 ? -20.726 19.234 28.844 1.00 49.19 135 PRO A CA 1
ATOM 1110 C C . PRO A 1 135 ? -22.218 19.216 29.153 1.00 49.19 135 PRO A C 1
ATOM 1112 O O . PRO A 1 135 ? -23.040 19.019 28.261 1.00 49.19 135 PRO A O 1
ATOM 1115 N N . THR A 1 136 ? -22.558 19.288 30.440 1.00 54.56 136 THR A N 1
ATOM 1116 C CA . THR A 1 136 ? -23.952 19.388 30.847 1.00 54.56 136 THR A CA 1
ATOM 1117 C C . THR A 1 136 ? -24.442 20.687 30.248 1.00 54.56 136 THR A C 1
ATOM 1119 O O . THR A 1 136 ? -23.995 21.753 30.678 1.00 54.56 136 THR A O 1
ATOM 1122 N N . ASP A 1 137 ? -25.292 20.588 29.234 1.00 47.19 137 ASP A N 1
ATOM 1123 C CA . ASP A 1 137 ? -25.999 21.723 28.678 1.00 47.19 137 ASP A CA 1
ATOM 1124 C C . ASP A 1 137 ? -26.895 22.266 29.795 1.00 47.19 137 ASP A C 1
ATOM 1126 O O . ASP A 1 137 ? -28.011 21.806 30.025 1.00 47.19 137 ASP A O 1
ATOM 1130 N N . LYS A 1 138 ? -26.349 23.185 30.596 1.00 45.41 138 LYS A N 1
ATOM 1131 C CA . LYS A 1 138 ? -27.121 24.002 31.528 1.00 45.41 138 LYS A CA 1
ATOM 1132 C C . LYS A 1 138 ? -27.771 25.113 30.714 1.00 45.41 138 LYS A C 1
ATOM 1134 O O . LYS A 1 138 ? -27.461 26.287 30.894 1.00 45.41 138 LYS A O 1
ATOM 1139 N N . SER A 1 139 ? -28.660 24.716 29.816 1.00 45.41 139 SER A N 1
ATOM 1140 C CA . SER A 1 139 ? -29.567 25.612 29.124 1.00 45.41 139 SER A CA 1
ATOM 1141 C C . SER A 1 139 ? -30.980 25.328 29.622 1.00 45.41 139 SER A C 1
ATOM 1143 O O . SER A 1 139 ? -31.634 24.405 29.149 1.00 45.41 139 SER A O 1
ATOM 1145 N N . ARG A 1 140 ? -31.406 26.205 30.544 1.00 34.31 140 ARG A N 1
ATOM 1146 C CA . ARG A 1 140 ? -32.743 26.402 31.139 1.00 34.31 140 ARG A CA 1
ATOM 1147 C C . ARG A 1 140 ? -33.193 25.484 32.270 1.00 34.31 140 ARG A C 1
ATOM 1149 O O . ARG A 1 140 ? -33.484 24.298 32.031 1.00 34.31 140 ARG A O 1
#